Protein AF-A0A2A6E2S0-F1 (afdb_monomer)

Sequence (103 aa):
MSEAFRGKASVKRLQTSVRATAYQKEWFMGLKDRVARGEPLAFVNADVPQEIFRAMDIPYVVNQWWSSVCAAKQMAPYYLGLLNERGYRRDLCRYCSLSLASA

Structure (mmCIF, N/CA/C/O backbone):
data_AF-A0A2A6E2S0-F1
#
_entry.id   AF-A0A2A6E2S0-F1
#
loop_
_atom_site.group_PDB
_atom_site.id
_atom_site.type_symbol
_atom_site.label_atom_id
_atom_site.label_alt_id
_atom_site.label_comp_id
_atom_site.label_asym_id
_atom_site.label_entity_id
_atom_site.label_seq_id
_atom_site.pdbx_PDB_ins_code
_atom_site.Cartn_x
_atom_site.Cartn_y
_atom_site.Cartn_z
_atom_site.occupancy
_atom_site.B_iso_or_equiv
_atom_site.auth_seq_id
_atom_site.auth_comp_id
_atom_site.auth_asym_id
_atom_site.auth_atom_id
_atom_site.pdbx_PDB_model_num
ATOM 1 N N . MET A 1 1 ? 1.023 26.800 -4.501 1.00 39.66 1 MET A N 1
ATOM 2 C CA . MET A 1 1 ? 0.568 25.436 -4.850 1.00 39.66 1 MET A CA 1
ATOM 3 C C . MET A 1 1 ? 1.802 24.651 -5.256 1.00 39.66 1 MET A C 1
ATOM 5 O O . MET A 1 1 ? 2.385 24.989 -6.276 1.00 39.66 1 MET A O 1
ATOM 9 N N . SER A 1 2 ? 2.288 23.734 -4.414 1.00 51.69 2 SER A N 1
ATOM 10 C CA . SER A 1 2 ? 3.505 22.969 -4.717 1.00 51.69 2 SER A CA 1
ATOM 11 C C . SER A 1 2 ? 3.255 22.053 -5.912 1.00 51.69 2 SER A C 1
ATOM 13 O O . SER A 1 2 ? 2.223 21.385 -5.968 1.00 51.69 2 SER A O 1
ATOM 15 N N . GLU A 1 3 ? 4.194 22.011 -6.846 1.00 62.31 3 GLU A N 1
ATOM 16 C CA . GLU A 1 3 ? 4.192 21.067 -7.958 1.00 62.31 3 GLU A CA 1
ATOM 17 C C . GLU A 1 3 ? 4.056 19.629 -7.420 1.00 62.31 3 GLU A C 1
ATOM 19 O O . GLU A 1 3 ? 4.773 19.225 -6.502 1.00 62.31 3 GLU A O 1
ATOM 24 N N . ALA A 1 4 ? 3.077 18.870 -7.921 1.00 71.50 4 ALA A N 1
ATOM 25 C CA . ALA A 1 4 ? 2.841 17.507 -7.456 1.00 71.50 4 ALA A CA 1
ATOM 26 C C . ALA A 1 4 ? 4.025 16.619 -7.864 1.00 71.50 4 ALA A C 1
ATOM 28 O O . ALA A 1 4 ? 4.320 16.481 -9.052 1.00 71.50 4 ALA A O 1
ATOM 29 N N . PHE A 1 5 ? 4.705 16.010 -6.888 1.00 72.19 5 PHE A N 1
ATOM 30 C CA . PHE A 1 5 ? 5.850 15.140 -7.148 1.00 72.19 5 PHE A CA 1
ATOM 31 C C . PHE A 1 5 ? 5.494 14.028 -8.150 1.00 72.19 5 PHE A C 1
ATOM 33 O O . PHE A 1 5 ? 4.490 13.326 -7.997 1.00 72.19 5 PHE A O 1
ATOM 40 N N . ARG A 1 6 ? 6.359 13.819 -9.151 1.00 75.69 6 ARG A N 1
ATOM 41 C CA . ARG A 1 6 ? 6.200 12.762 -10.154 1.00 75.69 6 ARG A CA 1
ATOM 42 C C . ARG A 1 6 ? 7.495 11.977 -10.338 1.00 75.69 6 ARG A C 1
ATOM 44 O O . ARG A 1 6 ? 8.485 12.495 -10.844 1.00 75.69 6 ARG A O 1
ATOM 51 N N . GLY A 1 7 ? 7.461 10.701 -9.960 1.00 80.88 7 GLY A N 1
ATOM 52 C CA . GLY A 1 7 ? 8.590 9.793 -10.138 1.00 80.88 7 GLY A CA 1
ATOM 53 C C . GLY A 1 7 ? 8.821 9.346 -11.589 1.00 80.88 7 GLY A C 1
ATOM 54 O O . GLY A 1 7 ? 7.946 9.459 -12.453 1.00 80.88 7 GLY A O 1
ATOM 55 N N . LYS A 1 8 ? 10.005 8.780 -11.852 1.00 90.69 8 LYS A N 1
ATOM 56 C CA . LYS A 1 8 ? 10.379 8.176 -13.141 1.00 90.69 8 LYS A CA 1
ATOM 57 C C . LYS A 1 8 ? 9.591 6.886 -13.385 1.00 90.69 8 LYS A C 1
ATOM 59 O O . LYS A 1 8 ? 9.490 6.027 -12.511 1.00 90.69 8 LYS A O 1
ATOM 64 N N . ALA A 1 9 ? 9.062 6.722 -14.596 1.00 88.19 9 ALA A N 1
ATOM 65 C CA . ALA A 1 9 ? 8.324 5.520 -14.969 1.00 88.19 9 ALA A CA 1
ATOM 66 C C . ALA A 1 9 ? 9.252 4.300 -15.110 1.00 88.19 9 ALA A C 1
ATOM 68 O O . ALA A 1 9 ? 10.345 4.382 -15.666 1.00 88.19 9 ALA A O 1
ATOM 69 N N . SER A 1 10 ? 8.789 3.142 -14.635 1.00 89.44 10 SER A N 1
ATOM 70 C CA . SER A 1 10 ? 9.486 1.864 -14.812 1.00 89.44 10 SER A CA 1
ATOM 71 C C . SER A 1 10 ? 9.282 1.322 -16.230 1.00 89.44 10 SER A C 1
ATOM 73 O O . SER A 1 10 ? 8.149 1.230 -16.701 1.00 89.44 10 SER A O 1
ATOM 75 N N . VAL A 1 11 ? 10.370 0.889 -16.875 1.00 93.06 11 VAL A N 1
ATOM 76 C CA . VAL A 1 11 ? 10.332 0.182 -18.164 1.00 93.06 11 VAL A CA 1
ATOM 77 C C . VAL A 1 11 ? 10.029 -1.298 -17.923 1.00 93.06 11 VAL A C 1
ATOM 79 O O . VAL A 1 11 ? 10.759 -1.977 -17.199 1.00 93.06 11 VAL A O 1
ATOM 82 N N . LYS A 1 12 ? 8.952 -1.817 -18.524 1.00 94.25 12 LYS A N 1
ATOM 83 C CA . LYS A 1 12 ? 8.578 -3.236 -18.431 1.00 94.25 12 LYS A CA 1
ATOM 84 C C . LYS A 1 12 ? 9.170 -4.001 -19.612 1.00 94.25 12 LYS A C 1
ATOM 86 O O . LYS A 1 12 ? 8.843 -3.703 -20.752 1.00 94.25 12 LYS A O 1
ATOM 91 N N . ARG A 1 13 ? 10.039 -4.977 -19.332 1.00 96.06 13 ARG A N 1
ATOM 92 C CA . ARG A 1 13 ? 10.698 -5.805 -20.363 1.00 96.06 13 ARG A CA 1
ATOM 93 C C . ARG A 1 13 ? 9.996 -7.139 -20.627 1.00 96.06 13 ARG A C 1
ATOM 95 O O . ARG A 1 13 ? 10.200 -7.728 -21.678 1.00 96.06 13 ARG A O 1
ATOM 102 N N . LEU A 1 14 ? 9.179 -7.614 -19.686 1.00 98.06 14 LEU A N 1
ATOM 103 C CA . LEU A 1 14 ? 8.479 -8.897 -19.774 1.00 98.06 14 LEU A CA 1
ATOM 104 C C . LEU A 1 14 ? 6.970 -8.682 -19.897 1.00 98.06 14 LEU A C 1
ATOM 106 O O . LEU A 1 14 ? 6.402 -7.850 -19.183 1.00 98.06 14 LEU A O 1
ATOM 110 N N . GLN A 1 15 ? 6.313 -9.495 -20.727 1.00 97.75 15 GLN A N 1
ATOM 111 C CA . GLN A 1 15 ? 4.853 -9.473 -20.888 1.00 97.75 15 GLN A CA 1
ATOM 112 C C . GLN A 1 15 ? 4.123 -9.741 -19.565 1.00 97.75 15 GLN A C 1
ATOM 114 O O . GLN A 1 15 ? 3.127 -9.088 -19.259 1.00 97.75 15 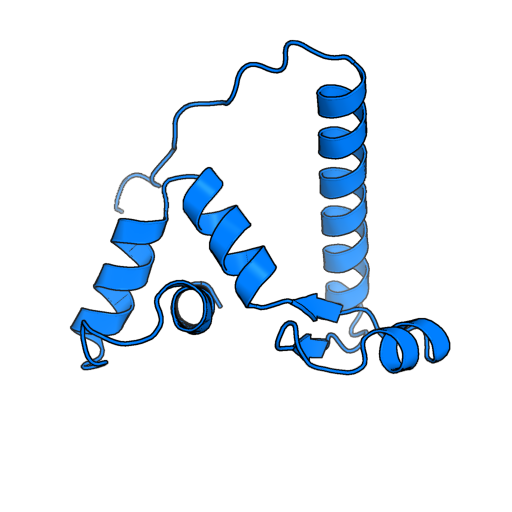GLN A O 1
ATOM 119 N N . THR A 1 16 ? 4.664 -10.623 -18.721 1.00 97.88 16 THR A N 1
ATOM 120 C CA . THR A 1 16 ? 4.123 -10.888 -17.381 1.00 97.88 16 THR A CA 1
ATOM 121 C C . THR A 1 16 ? 4.095 -9.629 -16.517 1.00 97.88 16 THR A C 1
ATOM 123 O O . THR A 1 16 ? 3.096 -9.361 -15.856 1.00 97.88 16 THR A O 1
ATOM 126 N N . SER A 1 17 ? 5.143 -8.797 -16.559 1.00 95.94 17 SER A N 1
ATOM 127 C CA . SER A 1 17 ? 5.181 -7.544 -15.795 1.00 95.94 17 SER A CA 1
ATOM 128 C C . SER A 1 17 ? 4.156 -6.524 -16.298 1.00 95.94 17 SER A C 1
ATOM 130 O O . SER A 1 17 ? 3.617 -5.758 -15.496 1.00 95.94 17 SER A O 1
ATOM 132 N N . VAL A 1 18 ? 3.874 -6.512 -17.606 1.00 96.38 18 VAL A N 1
ATOM 133 C CA . VAL A 1 18 ? 2.823 -5.671 -18.200 1.00 96.38 18 VAL A CA 1
ATOM 134 C C . VAL A 1 18 ? 1.451 -6.119 -17.698 1.00 96.38 18 VAL A C 1
ATOM 136 O O . VAL A 1 18 ? 0.721 -5.306 -17.132 1.00 96.38 18 VAL A O 1
ATOM 139 N N . ARG A 1 19 ? 1.139 -7.417 -17.817 1.00 97.88 19 ARG A N 1
ATOM 140 C CA . ARG A 1 19 ? -0.144 -7.996 -17.383 1.00 97.88 19 ARG A CA 1
ATOM 141 C C . ARG A 1 19 ? -0.384 -7.821 -15.884 1.00 97.88 19 ARG A C 1
ATOM 143 O O . ARG A 1 19 ? -1.447 -7.352 -15.495 1.00 97.88 19 ARG A O 1
ATOM 150 N N . ALA A 1 20 ? 0.619 -8.099 -15.051 1.00 95.62 20 ALA A N 1
ATOM 151 C CA . ALA A 1 20 ? 0.518 -7.916 -13.604 1.00 95.62 20 ALA A CA 1
ATOM 152 C C . ALA A 1 20 ? 0.256 -6.448 -13.221 1.00 95.62 20 ALA A C 1
ATOM 154 O O . ALA A 1 20 ? -0.570 -6.169 -12.356 1.00 95.62 20 ALA A O 1
ATOM 155 N N . THR A 1 21 ? 0.913 -5.496 -13.897 1.00 93.56 21 THR A N 1
ATOM 156 C CA . THR A 1 21 ? 0.681 -4.061 -13.660 1.00 93.56 21 THR A CA 1
ATOM 157 C C . THR A 1 21 ? -0.729 -3.639 -14.084 1.00 93.56 21 THR A C 1
ATOM 159 O O . THR A 1 21 ? -1.340 -2.814 -13.409 1.00 93.56 21 THR A O 1
ATOM 162 N N . ALA A 1 22 ? -1.241 -4.170 -15.200 1.00 96.00 22 ALA A N 1
ATOM 163 C CA . ALA A 1 22 ? -2.597 -3.886 -15.666 1.00 96.00 22 ALA A CA 1
ATOM 164 C C . ALA A 1 22 ? -3.645 -4.402 -14.669 1.00 96.00 22 ALA A C 1
ATOM 166 O O . ALA A 1 22 ? -4.464 -3.614 -14.205 1.00 96.00 22 ALA A O 1
ATOM 167 N N . TYR A 1 23 ? -3.526 -5.666 -14.250 1.00 96.75 23 TYR A N 1
ATOM 168 C CA . TYR A 1 23 ? -4.410 -6.271 -13.252 1.00 96.75 23 TYR A CA 1
ATOM 169 C C . TYR A 1 23 ? -4.413 -5.497 -11.928 1.00 96.75 23 TYR A C 1
ATOM 171 O O . TYR A 1 23 ? -5.468 -5.203 -11.381 1.00 96.75 23 TYR A O 1
ATOM 179 N N . GLN A 1 24 ? -3.240 -5.094 -11.421 1.00 94.06 24 GLN A N 1
ATOM 180 C CA . GLN A 1 24 ? -3.163 -4.299 -10.188 1.00 94.06 24 GLN A CA 1
ATOM 181 C C . GLN A 1 24 ? -3.890 -2.955 -10.311 1.00 94.06 24 GLN A C 1
ATOM 183 O O . GLN A 1 24 ? -4.546 -2.530 -9.364 1.00 94.06 24 GLN A O 1
ATOM 188 N N . LYS A 1 25 ? -3.778 -2.272 -11.459 1.00 94.12 25 LYS A N 1
ATOM 189 C CA . LYS A 1 25 ? -4.485 -1.003 -11.691 1.00 94.12 25 LYS A CA 1
ATOM 190 C C . LYS A 1 25 ? -5.993 -1.207 -11.723 1.00 94.12 25 LYS A C 1
ATOM 192 O O . LYS A 1 25 ? -6.701 -0.462 -11.059 1.00 94.12 25 LYS A O 1
ATOM 197 N N . GLU A 1 26 ? -6.452 -2.204 -12.472 1.00 97.69 26 GLU A N 1
ATOM 198 C CA . GLU A 1 26 ? -7.865 -2.569 -12.559 1.00 97.69 26 GLU A CA 1
ATOM 199 C C . GLU A 1 26 ? -8.430 -2.902 -11.175 1.00 97.69 26 GLU A C 1
ATOM 201 O O . GLU A 1 26 ? -9.424 -2.313 -10.756 1.00 97.69 26 GLU A O 1
ATOM 206 N N . TRP A 1 27 ? -7.726 -3.746 -10.417 1.00 95.88 27 TRP A N 1
ATOM 207 C CA . TRP A 1 27 ? -8.098 -4.106 -9.053 1.00 95.88 27 TRP A CA 1
ATOM 208 C C . TRP A 1 27 ? -8.202 -2.879 -8.135 1.00 95.88 27 TRP A C 1
ATOM 210 O O . TRP A 1 27 ? -9.190 -2.736 -7.422 1.00 95.88 27 TRP A O 1
ATOM 220 N N . PHE A 1 28 ? -7.235 -1.952 -8.181 1.00 94.50 28 PHE A N 1
ATOM 221 C CA . PHE A 1 28 ? -7.282 -0.725 -7.373 1.00 94.50 28 PHE A CA 1
ATOM 222 C C . PHE A 1 28 ? -8.424 0.216 -7.774 1.00 94.50 28 PHE A C 1
ATOM 224 O O . PHE A 1 28 ? -9.009 0.857 -6.903 1.00 94.50 28 PHE A O 1
ATOM 231 N N . MET A 1 29 ? -8.731 0.327 -9.070 1.00 96.44 29 MET A N 1
ATOM 232 C CA . MET A 1 29 ? -9.856 1.139 -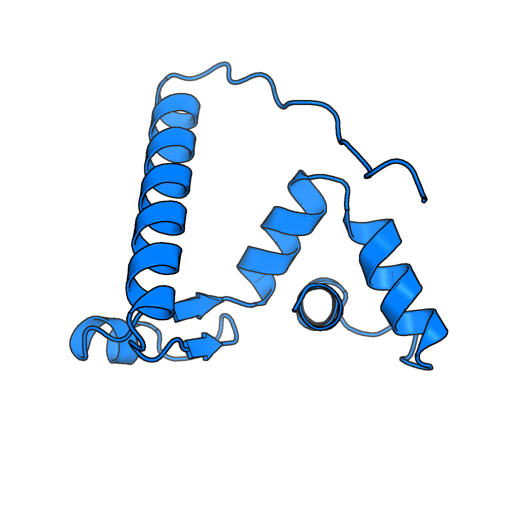9.542 1.00 96.44 29 MET A CA 1
ATOM 233 C C . MET A 1 29 ? -11.183 0.542 -9.070 1.00 96.44 29 MET A C 1
ATOM 235 O O . MET A 1 29 ? -11.974 1.251 -8.456 1.00 96.44 29 MET A O 1
ATOM 239 N N . GLY A 1 30 ? -11.365 -0.772 -9.229 1.00 97.19 30 GLY A N 1
ATOM 240 C CA . GLY A 1 30 ? -12.543 -1.472 -8.719 1.00 97.19 30 GLY A CA 1
ATOM 241 C C . GLY A 1 30 ? -12.680 -1.367 -7.198 1.00 97.19 30 GLY A C 1
ATOM 242 O O . GLY A 1 30 ? -13.768 -1.099 -6.694 1.00 97.19 30 GLY A O 1
ATOM 243 N N . LEU A 1 31 ? -11.575 -1.499 -6.456 1.00 95.81 31 LEU A N 1
ATOM 244 C CA . LEU A 1 31 ? -11.553 -1.299 -5.006 1.00 95.81 31 LEU A CA 1
ATOM 245 C C . LEU A 1 31 ? -12.012 0.112 -4.622 1.00 95.81 31 LEU A C 1
ATOM 247 O O . LEU A 1 31 ? -12.852 0.270 -3.738 1.00 95.81 31 LEU A O 1
ATOM 251 N N . LYS A 1 32 ? -11.471 1.138 -5.286 1.00 95.12 32 LYS A N 1
ATOM 252 C CA . LYS A 1 32 ? -11.849 2.530 -5.034 1.00 95.12 32 LYS A CA 1
ATOM 253 C C . LYS A 1 32 ? -13.348 2.741 -5.253 1.00 95.12 32 LYS A C 1
ATOM 255 O O . LYS A 1 32 ? -13.984 3.396 -4.432 1.00 95.12 32 LYS A O 1
ATOM 260 N N . ASP A 1 33 ? -13.907 2.156 -6.309 1.00 97.56 33 ASP A N 1
ATOM 261 C CA . ASP A 1 33 ? -15.334 2.256 -6.610 1.00 97.56 33 ASP A CA 1
ATOM 262 C C . ASP A 1 33 ? -16.197 1.539 -5.558 1.00 97.56 33 ASP A C 1
ATOM 264 O O . ASP A 1 33 ? -17.221 2.081 -5.150 1.00 97.56 33 ASP A O 1
ATOM 268 N N . ARG A 1 34 ? -15.779 0.358 -5.071 1.00 96.12 34 ARG A N 1
ATOM 269 C CA . ARG A 1 34 ? -16.444 -0.355 -3.957 1.00 96.12 34 ARG A CA 1
ATOM 270 C C . ARG A 1 34 ? -16.528 0.520 -2.707 1.00 96.12 34 ARG A C 1
ATOM 272 O O . ARG A 1 34 ? -17.611 0.741 -2.171 1.00 96.12 34 ARG A O 1
ATOM 279 N N . VAL A 1 35 ? -15.397 1.085 -2.291 1.00 95.69 35 VAL A N 1
ATOM 280 C CA . VAL A 1 35 ? -15.321 1.936 -1.093 1.00 95.69 35 VAL A CA 1
ATOM 281 C C . VAL A 1 35 ? -16.107 3.234 -1.272 1.00 95.69 35 VAL A C 1
ATOM 283 O O . VAL A 1 35 ? -16.796 3.665 -0.352 1.00 95.69 35 VAL A O 1
ATOM 286 N N . ALA A 1 36 ? -16.080 3.838 -2.464 1.00 96.50 36 ALA A N 1
ATOM 287 C CA . ALA A 1 36 ? -16.860 5.041 -2.760 1.00 96.50 36 ALA A CA 1
ATOM 288 C C . ALA A 1 36 ? -18.380 4.814 -2.664 1.00 96.50 36 ALA A C 1
ATOM 290 O O . ALA A 1 36 ? -19.118 5.751 -2.366 1.00 96.50 36 ALA A O 1
ATOM 291 N N . ARG A 1 37 ? -18.852 3.578 -2.876 1.00 97.31 37 ARG A N 1
ATOM 292 C CA . ARG A 1 37 ? -20.255 3.183 -2.660 1.00 97.31 37 ARG A CA 1
ATOM 293 C C . ARG A 1 37 ? -20.597 2.883 -1.195 1.00 97.31 37 ARG A C 1
ATOM 295 O O . ARG A 1 37 ? -21.740 2.543 -0.910 1.00 97.31 37 ARG A O 1
ATOM 302 N N . GLY A 1 38 ? -19.640 3.012 -0.277 1.00 96.38 38 GLY A N 1
ATOM 303 C CA . GLY A 1 38 ? -19.840 2.796 1.156 1.00 96.38 38 GLY A CA 1
ATOM 304 C C . GLY A 1 38 ? -19.529 1.379 1.641 1.00 96.38 38 GLY A C 1
ATOM 305 O O . GLY A 1 38 ? -19.835 1.063 2.788 1.00 96.38 38 GLY A O 1
ATOM 306 N N . GLU A 1 39 ? -18.923 0.522 0.811 1.00 96.75 39 GLU A N 1
ATOM 307 C CA . GLU A 1 39 ? -18.451 -0.786 1.277 1.00 96.75 39 GLU A CA 1
ATOM 308 C C . GLU A 1 39 ? -17.287 -0.626 2.281 1.00 96.75 39 GLU A C 1
ATOM 310 O O . GLU A 1 39 ? -16.432 0.250 2.102 1.00 96.75 39 GLU A O 1
ATOM 315 N N . PRO A 1 40 ? -17.212 -1.467 3.331 1.00 94.31 40 PRO A N 1
ATOM 316 C CA . PRO A 1 40 ? -16.130 -1.404 4.308 1.00 94.31 40 PRO A CA 1
ATOM 317 C C . PRO A 1 40 ? -14.787 -1.805 3.685 1.00 94.31 40 PRO A C 1
ATOM 319 O O . PRO A 1 40 ? -14.711 -2.759 2.917 1.00 94.31 40 PRO A O 1
ATOM 322 N N . LEU A 1 41 ? -13.711 -1.112 4.070 1.00 95.38 41 LEU A N 1
ATOM 323 C CA . LEU A 1 41 ? -12.330 -1.432 3.698 1.00 95.38 41 LEU A CA 1
ATOM 324 C C . LEU A 1 41 ? -11.507 -1.751 4.943 1.00 95.38 41 LEU A C 1
ATOM 326 O O . LEU A 1 41 ? -11.420 -0.934 5.858 1.00 95.38 41 LEU A O 1
ATOM 330 N N . ALA A 1 42 ? -10.831 -2.897 4.938 1.00 95.75 42 ALA A N 1
ATOM 331 C CA . ALA A 1 42 ? -9.857 -3.235 5.964 1.00 95.75 42 ALA A CA 1
ATOM 332 C C . ALA A 1 42 ? -8.444 -2.772 5.556 1.00 95.75 42 ALA A C 1
ATOM 334 O O . ALA A 1 42 ? -7.892 -3.215 4.549 1.00 95.75 42 ALA A O 1
ATOM 335 N N . PHE A 1 43 ? -7.825 -1.900 6.352 1.00 94.12 43 PHE A N 1
ATOM 336 C CA . PHE A 1 43 ? -6.409 -1.553 6.210 1.00 94.12 43 PHE A CA 1
ATOM 337 C C . PHE A 1 43 ? -5.609 -2.286 7.285 1.00 94.12 43 PHE A C 1
ATOM 339 O O . PHE A 1 43 ? -5.814 -2.051 8.474 1.00 94.12 43 PHE A O 1
ATOM 346 N N . VAL A 1 44 ? -4.759 -3.228 6.879 1.00 95.44 44 VAL A N 1
ATOM 347 C CA . VAL A 1 44 ? -4.262 -4.281 7.780 1.00 95.44 44 VAL A CA 1
ATOM 348 C C . VAL A 1 44 ? -2.756 -4.509 7.651 1.00 95.44 44 VAL A C 1
ATOM 350 O O . VAL A 1 44 ? -2.158 -4.113 6.656 1.00 95.44 44 VAL A O 1
ATOM 353 N N . ASN A 1 45 ? -2.137 -5.162 8.637 1.00 94.75 45 ASN A N 1
ATOM 354 C C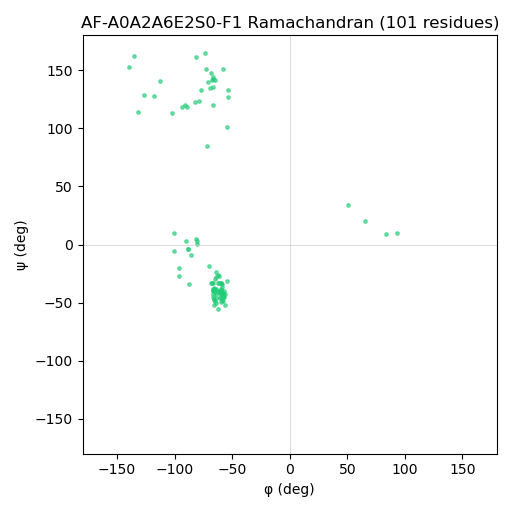A . ASN A 1 45 ? -0.731 -5.578 8.564 1.00 94.75 45 ASN A CA 1
ATOM 355 C C . ASN A 1 45 ? -0.545 -6.891 7.780 1.00 94.75 45 ASN A C 1
ATOM 357 O O . ASN A 1 45 ? -1.480 -7.656 7.590 1.00 94.75 45 ASN A O 1
ATOM 361 N N . ALA A 1 46 ? 0.667 -7.180 7.309 1.00 94.00 46 ALA A N 1
ATOM 362 C CA . ALA A 1 46 ? 0.953 -8.374 6.510 1.00 94.00 46 ALA A CA 1
ATOM 363 C C . ALA A 1 46 ? 0.736 -9.700 7.262 1.00 94.00 46 ALA A C 1
ATOM 365 O O . ALA A 1 46 ? 0.511 -10.723 6.623 1.00 94.00 46 ALA A O 1
ATOM 366 N N . ASP A 1 47 ? 0.808 -9.675 8.590 1.00 94.56 47 ASP A N 1
ATOM 367 C CA . ASP A 1 47 ? 0.689 -10.817 9.497 1.00 94.56 47 ASP A CA 1
ATOM 368 C C . ASP A 1 47 ? -0.753 -11.127 9.926 1.00 94.56 47 ASP A C 1
ATOM 370 O O . ASP A 1 47 ? -0.986 -12.124 10.608 1.00 94.56 47 ASP A O 1
ATOM 374 N N . VAL A 1 48 ? -1.738 -10.318 9.519 1.00 96.12 48 VAL A N 1
ATOM 375 C CA . VAL A 1 48 ? -3.144 -10.645 9.785 1.00 96.12 48 VAL A CA 1
ATOM 376 C C . VAL A 1 48 ? -3.620 -11.812 8.902 1.00 96.12 48 VAL A C 1
ATOM 378 O O . VAL A 1 48 ? -3.143 -11.955 7.772 1.00 96.12 48 VAL A O 1
ATOM 381 N N . PRO A 1 49 ? -4.599 -12.619 9.356 1.00 96.50 49 PRO A N 1
ATOM 382 C CA . PRO A 1 49 ? -5.182 -13.700 8.557 1.00 96.50 49 PRO A CA 1
ATOM 383 C C . PRO A 1 49 ? -6.075 -13.140 7.435 1.00 96.50 49 PRO A C 1
ATOM 385 O O . PRO A 1 49 ? -7.291 -12.990 7.574 1.00 96.50 49 PRO A O 1
ATOM 388 N N . GLN A 1 50 ? -5.455 -12.800 6.307 1.00 96.88 50 GLN A N 1
ATOM 389 C CA . GLN A 1 50 ? -6.085 -12.173 5.138 1.00 96.88 50 GLN A CA 1
ATOM 390 C C . GLN A 1 50 ? -7.180 -13.045 4.503 1.00 96.88 50 GLN A C 1
ATOM 392 O O . GLN A 1 50 ? -8.127 -12.540 3.896 1.00 96.88 50 GLN A O 1
ATOM 397 N N . GLU A 1 51 ? -7.065 -14.358 4.664 1.00 97.56 51 GLU A N 1
ATOM 398 C CA . GLU A 1 51 ? -8.007 -15.365 4.194 1.00 97.56 51 GLU A CA 1
ATOM 399 C C . GLU A 1 51 ? -9.402 -15.166 4.791 1.00 97.56 51 GLU A C 1
ATOM 401 O O . GLU A 1 51 ? -10.386 -15.394 4.093 1.00 97.56 51 GLU A O 1
ATOM 406 N N . ILE A 1 52 ? -9.502 -14.678 6.035 1.00 97.19 52 ILE A N 1
ATOM 407 C CA . ILE A 1 52 ? -10.790 -14.395 6.684 1.00 97.19 52 ILE A CA 1
ATOM 408 C C . ILE A 1 52 ? -11.511 -13.263 5.949 1.00 97.19 52 ILE A C 1
ATOM 410 O O . ILE A 1 52 ? -12.670 -13.414 5.571 1.00 97.19 52 ILE A O 1
ATOM 414 N N . PHE A 1 53 ? -10.817 -12.156 5.669 1.00 96.50 53 PHE A N 1
ATOM 415 C CA . PHE A 1 53 ? -11.395 -11.035 4.921 1.00 96.50 53 PHE A CA 1
ATOM 416 C C . PHE A 1 53 ? -11.830 -11.468 3.520 1.00 96.50 53 PHE A C 1
ATOM 418 O O . PHE A 1 53 ? -12.914 -11.106 3.074 1.00 96.50 53 PHE A O 1
ATOM 425 N N . ARG A 1 54 ? -11.034 -12.318 2.857 1.00 95.19 54 ARG A N 1
ATOM 426 C CA . ARG A 1 54 ? -11.396 -12.887 1.553 1.00 95.19 54 ARG A CA 1
ATOM 427 C C . ARG A 1 54 ? -12.632 -13.787 1.627 1.00 95.19 54 ARG A C 1
ATOM 429 O O . ARG A 1 54 ? -13.482 -13.691 0.750 1.00 95.19 54 ARG A O 1
ATOM 436 N N . ALA A 1 55 ? -12.742 -14.635 2.649 1.00 97.88 55 ALA A N 1
ATOM 437 C CA . ALA A 1 55 ? -13.901 -15.507 2.851 1.00 97.88 55 ALA A CA 1
ATOM 438 C C . ALA A 1 55 ? -15.190 -14.718 3.138 1.00 97.88 55 ALA A C 1
ATOM 440 O O . ALA A 1 55 ? -16.274 -15.165 2.778 1.00 97.88 55 ALA A O 1
ATOM 441 N N . MET A 1 56 ? -15.065 -13.541 3.754 1.00 96.31 56 MET A N 1
ATOM 442 C CA . MET A 1 56 ? -16.177 -12.635 4.057 1.00 96.31 56 MET A CA 1
ATOM 443 C C . MET A 1 56 ? -16.470 -11.614 2.941 1.00 96.31 56 MET A C 1
ATOM 445 O O . MET A 1 56 ? -17.316 -10.748 3.139 1.00 96.31 56 MET A O 1
ATOM 449 N N . ASP A 1 57 ? -15.760 -11.674 1.807 1.00 95.00 57 ASP A N 1
ATOM 450 C CA . ASP A 1 57 ? -15.782 -10.660 0.733 1.00 95.00 57 ASP A CA 1
ATOM 451 C C . ASP A 1 57 ? -15.568 -9.213 1.232 1.00 95.00 57 ASP A C 1
ATOM 453 O O . ASP A 1 57 ? -16.090 -8.237 0.689 1.00 95.00 57 ASP A O 1
ATOM 457 N N . ILE A 1 58 ? -14.751 -9.059 2.276 1.00 95.50 58 ILE A N 1
ATOM 458 C CA . ILE A 1 58 ? -14.309 -7.755 2.762 1.00 95.50 58 ILE A CA 1
ATOM 459 C C . ILE A 1 58 ? -13.030 -7.384 2.005 1.00 95.50 58 ILE A C 1
ATOM 461 O O . ILE A 1 58 ? -12.014 -8.082 2.128 1.00 95.50 58 ILE A O 1
ATOM 465 N N . PRO A 1 59 ? -13.022 -6.286 1.230 1.00 95.75 59 PRO A N 1
ATOM 466 C CA . PRO A 1 59 ? -11.808 -5.841 0.579 1.00 95.75 59 PRO A CA 1
ATOM 467 C C . PRO A 1 59 ? -10.787 -5.369 1.618 1.00 95.75 59 PRO A C 1
ATOM 469 O O . PRO A 1 59 ? -11.131 -4.744 2.625 1.00 95.75 59 PRO A O 1
ATOM 472 N N . TYR A 1 60 ? -9.509 -5.636 1.350 1.00 95.62 60 TYR A N 1
ATOM 473 C CA . TYR A 1 60 ? -8.424 -5.235 2.234 1.00 95.62 60 TYR A CA 1
ATOM 474 C C . TYR A 1 60 ? -7.201 -4.728 1.470 1.00 95.62 60 TYR A C 1
ATOM 476 O O . TYR A 1 60 ? -6.931 -5.129 0.336 1.00 95.62 60 TYR A O 1
ATOM 484 N N . VAL A 1 61 ? -6.434 -3.856 2.121 1.00 95.75 61 VAL A N 1
ATOM 485 C CA . VAL A 1 61 ? -5.111 -3.417 1.671 1.00 95.75 61 VAL A CA 1
ATOM 486 C C . VAL A 1 61 ? -4.124 -3.634 2.806 1.00 95.75 61 VAL A C 1
ATOM 488 O O . VAL A 1 61 ? -4.342 -3.192 3.933 1.00 95.75 61 VAL A O 1
ATOM 491 N N . VAL A 1 62 ? -3.018 -4.304 2.491 1.00 96.00 62 VAL A N 1
ATOM 492 C CA . VAL A 1 62 ? -1.910 -4.476 3.430 1.00 96.00 62 VAL A CA 1
ATOM 493 C C . VAL A 1 62 ? -1.084 -3.191 3.468 1.00 96.00 62 VAL A C 1
ATOM 495 O O . VAL A 1 62 ? -0.587 -2.738 2.433 1.00 96.00 62 VAL A O 1
ATOM 498 N N . ASN A 1 63 ? -0.913 -2.602 4.648 1.00 94.75 63 ASN A N 1
ATOM 499 C CA . ASN A 1 63 ? -0.226 -1.325 4.831 1.00 94.75 63 ASN A CA 1
ATOM 500 C C . ASN A 1 63 ? 1.225 -1.372 4.350 1.00 94.75 63 ASN A C 1
ATOM 502 O O . ASN A 1 63 ? 1.685 -0.437 3.697 1.00 94.75 63 ASN A O 1
ATOM 506 N N . GLN A 1 64 ? 1.935 -2.475 4.591 1.00 95.62 64 GLN A N 1
ATOM 507 C CA . GLN A 1 64 ? 3.297 -2.611 4.102 1.00 95.62 64 GLN A CA 1
ATOM 508 C C . GLN A 1 64 ? 3.341 -2.693 2.570 1.00 95.62 64 GLN A C 1
ATOM 510 O O . GLN A 1 64 ? 4.129 -1.992 1.934 1.00 95.62 64 GLN 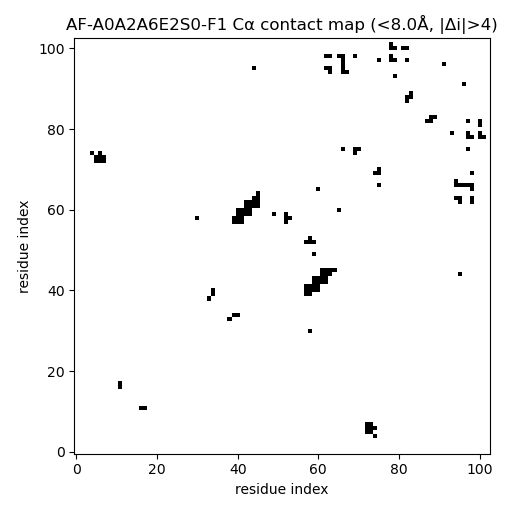A O 1
ATOM 515 N N . TRP A 1 65 ? 2.438 -3.453 1.944 1.00 95.44 65 TRP A N 1
ATOM 516 C CA . TRP A 1 65 ? 2.334 -3.467 0.483 1.00 95.44 65 TRP A CA 1
ATOM 517 C C . TRP A 1 65 ? 2.056 -2.065 -0.076 1.00 95.44 65 TRP A C 1
ATOM 519 O O . TRP A 1 65 ? 2.708 -1.639 -1.032 1.00 95.44 65 TRP A O 1
ATOM 529 N N . TRP A 1 66 ? 1.164 -1.304 0.561 1.00 95.56 66 TRP A N 1
ATOM 530 C CA . TRP A 1 66 ? 0.911 0.088 0.194 1.00 95.56 66 TRP A CA 1
ATOM 531 C C . TRP A 1 66 ? 2.161 0.970 0.337 1.00 95.56 66 TRP A C 1
ATOM 533 O O . TRP A 1 66 ? 2.493 1.723 -0.581 1.00 95.56 66 TRP A O 1
ATOM 543 N N . SER A 1 67 ? 2.939 0.805 1.410 1.00 95.94 67 SER A N 1
ATOM 544 C CA . SER A 1 67 ? 4.232 1.478 1.572 1.00 95.94 67 SER A CA 1
ATOM 545 C C . SER A 1 67 ? 5.201 1.172 0.421 1.00 95.94 67 SER A C 1
ATOM 547 O O . SER A 1 67 ? 5.874 2.084 -0.071 1.00 95.94 67 SER A O 1
ATOM 549 N N . SER A 1 68 ? 5.244 -0.072 -0.077 1.00 94.94 68 SER A N 1
ATOM 550 C CA . SER A 1 68 ? 6.004 -0.421 -1.288 1.00 94.94 68 SER A CA 1
ATOM 551 C C . SER A 1 68 ? 5.477 0.280 -2.538 1.00 94.94 68 SER A C 1
ATOM 553 O O . SER A 1 68 ? 6.282 0.706 -3.366 1.00 94.94 68 SER A O 1
ATOM 555 N N . VAL A 1 69 ? 4.159 0.440 -2.688 1.00 93.44 69 VAL A N 1
ATOM 556 C CA . VAL A 1 69 ? 3.565 1.184 -3.814 1.00 93.44 69 VAL A CA 1
ATOM 557 C C . VAL A 1 69 ? 3.981 2.657 -3.770 1.00 93.44 69 VAL A C 1
ATOM 559 O O . VAL A 1 69 ? 4.428 3.198 -4.786 1.00 93.44 69 VAL A O 1
ATOM 562 N N . CYS A 1 70 ? 3.910 3.302 -2.603 1.00 94.06 70 CYS A N 1
ATOM 563 C CA . CYS A 1 70 ? 4.383 4.675 -2.418 1.00 94.06 70 CYS A CA 1
ATOM 564 C C . CYS 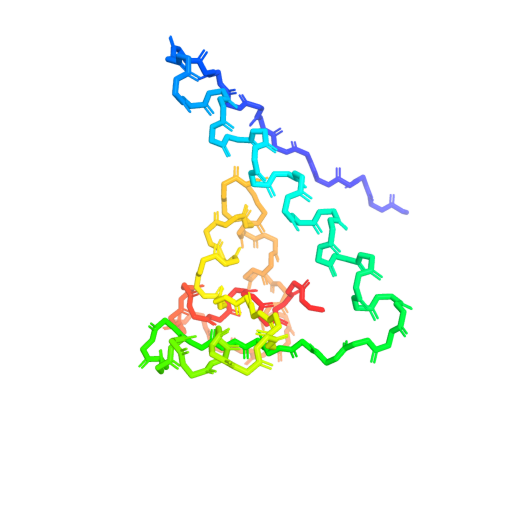A 1 70 ? 5.884 4.804 -2.720 1.00 94.06 70 CYS A C 1
ATOM 566 O O . CYS A 1 70 ? 6.301 5.716 -3.440 1.00 94.06 70 CYS A O 1
ATOM 568 N N . ALA A 1 71 ? 6.703 3.873 -2.227 1.00 94.25 71 ALA A N 1
ATOM 569 C CA . ALA A 1 71 ? 8.140 3.856 -2.486 1.00 94.25 71 ALA A CA 1
ATOM 570 C C . ALA A 1 71 ? 8.469 3.627 -3.971 1.00 94.25 71 ALA A C 1
ATOM 572 O O . ALA A 1 71 ? 9.325 4.320 -4.519 1.00 94.25 71 ALA A O 1
ATOM 573 N N . ALA A 1 72 ? 7.748 2.736 -4.658 1.00 92.94 72 ALA A N 1
ATOM 574 C CA . ALA A 1 72 ? 7.897 2.498 -6.096 1.00 92.94 72 ALA A CA 1
ATOM 575 C C . ALA A 1 72 ? 7.517 3.727 -6.936 1.00 92.94 72 ALA A C 1
ATOM 577 O O . ALA A 1 72 ? 8.062 3.938 -8.019 1.00 92.94 72 ALA A O 1
ATOM 578 N N . LYS A 1 73 ? 6.613 4.570 -6.423 1.00 91.94 73 LYS A N 1
ATOM 579 C CA . LYS A 1 73 ? 6.297 5.890 -6.985 1.00 91.94 73 LYS A CA 1
ATOM 580 C C . LYS A 1 73 ? 7.300 6.974 -6.599 1.00 91.94 73 LYS A C 1
ATOM 582 O O . LYS A 1 73 ? 7.103 8.110 -7.002 1.00 91.94 73 LYS A O 1
ATOM 587 N N . GLN A 1 74 ? 8.359 6.628 -5.867 1.00 94.50 74 GLN A N 1
ATOM 588 C CA . GLN A 1 74 ? 9.401 7.526 -5.363 1.00 94.50 74 GLN A CA 1
ATOM 589 C C . GLN A 1 74 ? 8.898 8.557 -4.332 1.00 94.50 74 GLN A C 1
ATOM 591 O O . GLN A 1 74 ? 9.577 9.538 -4.057 1.00 94.50 74 GLN A O 1
ATOM 596 N N . MET A 1 75 ? 7.748 8.297 -3.700 1.00 94.69 75 MET A N 1
ATOM 597 C CA . MET A 1 75 ? 7.114 9.187 -2.715 1.00 94.69 75 MET A CA 1
ATOM 598 C C . MET A 1 75 ? 7.576 8.951 -1.269 1.00 94.69 75 MET A C 1
ATOM 600 O O . MET A 1 75 ? 7.154 9.663 -0.361 1.00 94.69 75 MET A O 1
ATOM 604 N N . ALA A 1 76 ? 8.418 7.944 -1.018 1.00 94.62 76 ALA A N 1
ATOM 605 C CA . ALA A 1 76 ? 8.816 7.588 0.345 1.00 94.62 76 ALA A CA 1
ATOM 606 C C . ALA A 1 76 ? 9.474 8.743 1.129 1.00 94.62 76 ALA A C 1
ATOM 608 O O . ALA A 1 76 ? 9.063 8.957 2.269 1.00 94.62 76 ALA A O 1
ATOM 609 N N . PRO A 1 77 ? 10.424 9.524 0.569 1.00 93.88 77 PRO A N 1
ATOM 610 C CA . PRO A 1 77 ? 11.023 10.642 1.302 1.00 93.88 77 PRO A CA 1
ATOM 611 C C . PRO A 1 77 ? 9.996 11.695 1.727 1.00 93.88 77 PRO A C 1
ATOM 613 O O . PRO A 1 77 ? 10.072 12.196 2.844 1.00 93.88 77 PRO A O 1
ATOM 616 N N . TYR A 1 78 ? 9.013 11.976 0.866 1.00 93.69 78 TYR A N 1
ATOM 617 C CA . TYR A 1 78 ? 7.941 12.928 1.147 1.00 93.69 78 TYR A CA 1
ATOM 618 C C . TYR A 1 78 ? 7.087 12.476 2.339 1.00 93.69 78 TYR A C 1
ATOM 620 O O . TYR A 1 78 ? 6.999 13.185 3.338 1.00 93.69 78 TYR A O 1
ATOM 628 N N .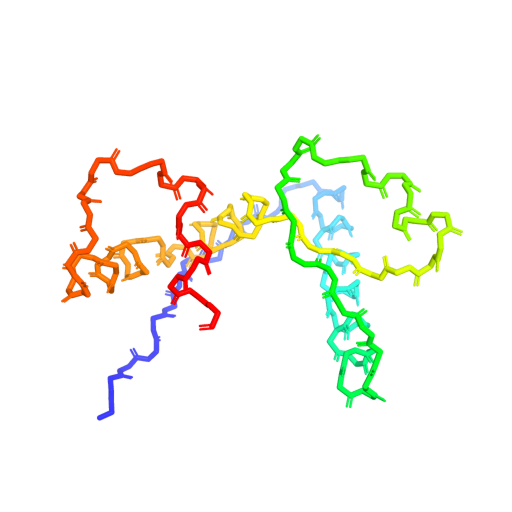 TYR A 1 79 ? 6.526 11.263 2.289 1.00 95.00 79 TYR A N 1
ATOM 629 C CA . TYR A 1 79 ? 5.660 10.764 3.364 1.00 95.00 79 TYR A CA 1
ATOM 630 C C . TYR A 1 79 ? 6.407 10.555 4.687 1.00 95.00 79 TYR A C 1
ATOM 632 O O . TYR A 1 79 ? 5.878 10.870 5.749 1.00 95.00 79 TYR A O 1
ATOM 640 N N . LEU A 1 80 ? 7.654 10.077 4.644 1.00 95.31 80 LEU A N 1
ATOM 641 C CA . LEU A 1 80 ? 8.481 9.960 5.849 1.00 95.31 80 LEU A CA 1
ATOM 642 C C . LEU A 1 80 ? 8.833 11.338 6.438 1.00 95.31 80 LEU A C 1
ATOM 644 O O . LEU A 1 80 ? 8.919 11.470 7.657 1.00 95.31 80 LEU A O 1
ATOM 648 N N . GLY A 1 81 ? 9.002 12.364 5.597 1.00 95.00 81 GLY A N 1
ATOM 649 C CA . GLY A 1 81 ? 9.148 13.756 6.027 1.00 95.00 81 GLY A CA 1
ATOM 650 C C . GLY A 1 81 ? 7.930 14.242 6.812 1.00 95.00 81 GLY A C 1
ATOM 651 O O . GLY A 1 81 ? 8.086 14.699 7.942 1.00 95.00 81 GLY A O 1
ATOM 652 N N . LEU A 1 82 ? 6.724 14.015 6.278 1.00 95.38 82 LEU A N 1
ATOM 653 C CA . LEU A 1 82 ? 5.466 14.373 6.946 1.00 95.38 82 LEU A CA 1
ATOM 654 C C . LEU A 1 82 ? 5.291 13.696 8.314 1.00 95.38 82 LEU A C 1
ATOM 656 O O . LEU A 1 82 ? 4.690 14.277 9.217 1.00 95.38 82 LEU A O 1
ATOM 660 N N . LEU A 1 83 ? 5.785 12.466 8.491 1.00 95.44 83 LEU A N 1
ATOM 661 C CA . LEU A 1 83 ? 5.778 11.807 9.803 1.00 95.44 83 LEU A CA 1
ATOM 662 C C . LEU A 1 83 ? 6.707 12.527 10.787 1.00 95.44 83 LEU A C 1
ATOM 664 O O . LEU A 1 83 ? 6.313 12.802 11.918 1.00 95.44 83 LEU A O 1
ATOM 668 N N . ASN A 1 84 ? 7.918 12.875 10.355 1.00 95.56 84 ASN A N 1
ATOM 669 C CA . ASN A 1 84 ? 8.879 13.573 11.208 1.00 95.56 84 ASN A CA 1
ATOM 670 C C . ASN A 1 84 ? 8.381 14.972 11.605 1.00 95.56 84 ASN A C 1
ATOM 672 O O . ASN A 1 84 ? 8.550 15.371 12.753 1.00 95.56 84 ASN A O 1
ATOM 676 N N . GLU A 1 85 ? 7.742 15.696 10.682 1.00 95.94 85 GLU A N 1
ATOM 677 C CA . GLU A 1 85 ? 7.115 17.001 10.947 1.00 95.94 85 GLU A CA 1
ATOM 678 C C . GLU A 1 85 ? 5.989 16.904 11.983 1.00 95.94 85 GLU A C 1
ATOM 680 O O . GLU A 1 85 ? 5.808 17.808 12.793 1.00 95.94 85 GLU A O 1
ATOM 685 N N . ARG A 1 86 ? 5.271 15.774 12.013 1.00 95.5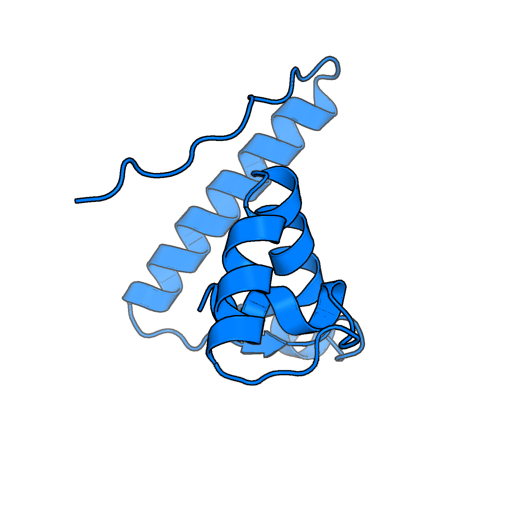0 86 ARG A N 1
ATOM 686 C CA . ARG A 1 86 ? 4.249 15.468 13.025 1.00 95.50 86 ARG A CA 1
ATOM 687 C C . ARG A 1 86 ? 4.819 14.935 14.347 1.00 95.50 86 ARG A C 1
ATOM 689 O O . ARG A 1 86 ? 4.048 14.558 15.223 1.00 95.50 86 ARG A O 1
ATOM 696 N N . GLY A 1 87 ? 6.143 14.892 14.504 1.00 97.00 87 GLY A N 1
ATOM 697 C CA . GLY A 1 87 ? 6.808 14.474 15.742 1.00 97.00 87 GLY A CA 1
ATOM 698 C C . GLY A 1 87 ? 6.978 12.961 15.910 1.00 97.00 87 GLY A C 1
ATOM 699 O O . GLY A 1 87 ? 7.399 12.511 16.976 1.00 97.00 87 GLY A O 1
ATOM 700 N N . TYR A 1 88 ? 6.693 12.156 1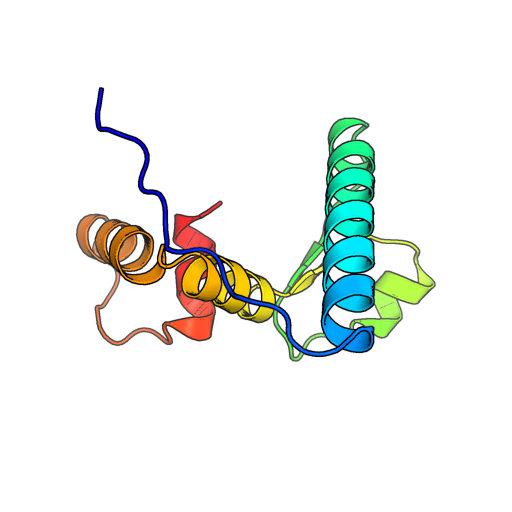4.880 1.00 96.50 88 TYR A N 1
ATOM 701 C CA . TYR A 1 88 ? 6.999 10.726 14.922 1.00 96.50 88 TYR A CA 1
ATOM 702 C C . TYR A 1 88 ? 8.516 10.489 14.893 1.00 96.50 88 TYR A C 1
ATOM 704 O O . TYR A 1 88 ? 9.280 11.231 14.269 1.00 96.50 88 TYR A O 1
ATOM 712 N N . ARG A 1 89 ? 8.969 9.419 15.559 1.00 95.38 89 ARG A N 1
ATOM 713 C CA . ARG A 1 89 ? 10.392 9.061 15.600 1.00 95.38 89 ARG A CA 1
ATOM 714 C C . ARG A 1 89 ? 10.919 8.681 14.210 1.00 95.38 89 ARG A C 1
ATOM 716 O O . ARG A 1 89 ? 10.274 7.957 13.453 1.00 95.38 89 ARG A O 1
ATOM 723 N N . ARG A 1 90 ? 12.155 9.092 13.917 1.00 93.62 90 ARG A N 1
ATOM 724 C CA . ARG A 1 90 ? 12.833 8.832 12.630 1.00 93.62 90 ARG A CA 1
ATOM 725 C C . ARG A 1 90 ? 13.229 7.368 12.413 1.00 93.62 90 ARG A C 1
ATOM 727 O O . ARG A 1 90 ? 13.517 6.974 11.282 1.00 93.62 90 ARG A O 1
ATOM 734 N N . ASP A 1 91 ? 13.282 6.589 13.488 1.00 94.38 91 ASP A N 1
ATOM 735 C CA . ASP A 1 91 ? 13.705 5.187 13.517 1.00 94.38 91 ASP A CA 1
ATOM 736 C C . ASP A 1 91 ? 12.531 4.197 13.562 1.00 94.38 91 ASP A C 1
ATOM 738 O O . ASP A 1 91 ? 12.738 2.998 13.735 1.00 94.38 91 ASP A O 1
ATOM 742 N N . LEU A 1 92 ? 11.296 4.673 13.359 1.00 93.94 92 LEU A N 1
ATOM 743 C CA . LEU A 1 92 ? 10.156 3.786 13.153 1.00 93.94 92 LEU A CA 1
ATOM 744 C C . LEU A 1 92 ? 10.389 2.870 11.945 1.00 93.94 92 LEU A C 1
ATOM 746 O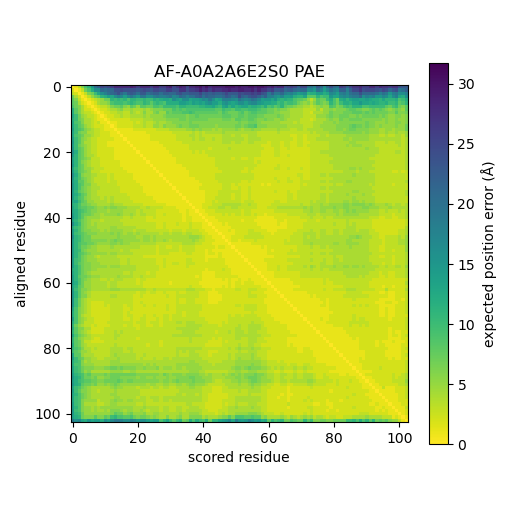 O . LEU A 1 92 ? 11.029 3.253 10.959 1.00 93.94 92 LEU A O 1
ATOM 750 N N . CYS A 1 93 ? 9.790 1.677 11.992 1.00 94.44 93 CYS A N 1
ATOM 751 C CA . CYS A 1 93 ? 9.723 0.774 10.846 1.00 94.44 93 CYS A CA 1
ATOM 752 C C . CYS A 1 93 ? 9.117 1.512 9.643 1.00 94.44 93 CYS A C 1
ATOM 754 O O . CYS A 1 93 ? 7.901 1.650 9.542 1.00 94.44 93 CYS A O 1
ATOM 756 N N . ARG A 1 94 ? 9.958 1.955 8.701 1.00 94.12 94 ARG A N 1
ATOM 757 C CA . ARG A 1 94 ? 9.525 2.737 7.530 1.00 94.12 94 ARG A CA 1
ATOM 758 C C . ARG A 1 94 ? 8.522 1.978 6.670 1.00 94.12 94 ARG A C 1
ATOM 760 O O . ARG A 1 94 ? 7.634 2.582 6.086 1.00 94.12 94 ARG A O 1
ATOM 767 N N . TYR A 1 95 ? 8.653 0.655 6.611 1.00 94.06 95 TYR A N 1
ATOM 768 C CA . TYR A 1 95 ? 7.734 -0.195 5.862 1.00 94.06 95 TYR A CA 1
ATOM 769 C C . TYR A 1 95 ? 6.332 -0.226 6.489 1.00 94.06 95 TYR A C 1
ATOM 771 O O . TYR A 1 95 ? 5.332 -0.276 5.779 1.00 94.06 95 TYR A O 1
ATOM 779 N N . CYS A 1 96 ? 6.270 -0.124 7.815 1.00 93.75 96 CYS A N 1
ATOM 780 C CA . CYS A 1 96 ? 5.050 -0.179 8.607 1.00 93.75 96 CYS A CA 1
ATOM 781 C C . CYS A 1 96 ? 4.392 1.202 8.766 1.00 93.75 96 CYS A C 1
ATOM 783 O O . CYS A 1 96 ? 3.172 1.299 8.849 1.00 93.75 96 CYS A O 1
ATOM 785 N N . SER A 1 97 ? 5.198 2.268 8.843 1.00 93.75 97 SER A N 1
ATOM 786 C CA . SER A 1 97 ? 4.734 3.610 9.200 1.00 93.75 97 SER A CA 1
ATOM 787 C C . SER A 1 97 ? 4.444 4.513 8.007 1.00 93.75 97 SER A C 1
ATOM 789 O O . SER A 1 97 ? 3.609 5.401 8.132 1.00 93.75 97 SER A O 1
ATOM 791 N N . LEU A 1 98 ? 5.089 4.312 6.851 1.00 95.44 98 LEU A N 1
ATOM 792 C CA . LEU A 1 98 ? 4.958 5.217 5.701 1.00 95.44 98 LEU A CA 1
ATOM 793 C C . LEU A 1 98 ? 3.498 5.386 5.269 1.00 95.44 98 LEU A C 1
ATOM 795 O O . LEU A 1 98 ? 3.057 6.513 5.046 1.00 95.44 98 LEU A O 1
ATOM 799 N N . SER A 1 99 ? 2.737 4.291 5.227 1.00 93.56 99 SER A N 1
ATOM 800 C CA . SER A 1 99 ? 1.318 4.308 4.877 1.00 93.56 99 SER A CA 1
ATOM 801 C C . SER A 1 99 ? 0.477 5.265 5.726 1.00 93.56 99 SER A C 1
ATOM 803 O O . SER A 1 99 ? -0.477 5.840 5.209 1.00 93.56 99 SER A O 1
ATOM 805 N N . LEU A 1 100 ? 0.843 5.480 6.996 1.00 93.06 100 LEU A N 1
ATOM 806 C CA . LEU A 1 100 ? 0.120 6.363 7.916 1.00 93.06 100 LEU A CA 1
ATOM 807 C C . LEU A 1 100 ? 0.107 7.821 7.438 1.00 93.06 100 LEU A C 1
ATOM 809 O O . LEU A 1 100 ? -0.867 8.525 7.659 1.00 93.06 100 LEU A O 1
ATOM 813 N N . ALA A 1 101 ? 1.168 8.277 6.767 1.00 92.81 101 ALA A N 1
ATOM 814 C CA . ALA A 1 101 ? 1.235 9.634 6.219 1.00 92.81 101 ALA A CA 1
ATOM 815 C C . ALA A 1 101 ? 0.598 9.775 4.829 1.00 92.81 101 ALA A C 1
ATOM 817 O O . ALA A 1 101 ? 0.497 10.891 4.323 1.00 92.81 101 ALA A O 1
ATOM 818 N N . SER A 1 102 ? 0.232 8.659 4.197 1.00 87.00 102 SER A N 1
ATOM 819 C CA . SER A 1 102 ? -0.380 8.631 2.863 1.00 87.00 102 SER A CA 1
ATOM 820 C C . SER A 1 102 ? -1.899 8.457 2.876 1.00 87.00 102 SER A C 1
ATOM 822 O O . SER A 1 102 ? -2.500 8.471 1.801 1.00 87.00 102 SER A O 1
ATOM 824 N N . ALA A 1 103 ? -2.467 8.238 4.065 1.00 68.00 103 ALA A N 1
ATOM 825 C CA . ALA A 1 103 ? -3.900 8.154 4.315 1.00 68.00 103 ALA A CA 1
ATOM 826 C C . ALA A 1 103 ? -4.530 9.549 4.429 1.00 68.00 103 ALA A C 1
ATOM 828 O O . ALA A 1 103 ? -3.826 10.482 4.887 1.00 68.00 103 ALA A O 1
#

Foldseek 3Di:
DDDDDFDDDDDDPDPVVVVVVVVVVVVVVVVVVCVVVPADEAEAAPPDPVVVCVVVVHHYDHQLVVLVVCVVRVNLVVQLVVCVVVVHDNPPPSSNCSSVSVD

Solvent-accessible surface area (backbone atoms only — not comparable to full-atom values): 6181 Å² total; per-residue (Å²): 133,82,81,79,88,77,54,80,82,83,84,73,89,48,71,66,59,48,52,53,51,50,51,53,51,53,52,52,52,53,48,50,53,46,43,74,75,68,46,74,72,45,81,39,60,84,87,54,74,59,64,56,37,58,75,69,73,41,53,71,46,41,35,42,61,48,22,50,54,41,41,71,47,62,42,45,68,58,30,49,46,56,36,46,75,74,69,45,69,90,82,55,61,60,52,69,48,32,35,68,56,73,105

pLDDT: mean 92.77, std 8.92, range [39.66, 98.06]

Radius of gyration: 15.64 Å; Cα contacts (8 Å, |Δi|>4): 79; chains: 1; bounding box: 34×41×37 Å

Organism: NCBI:txid1906605

Mean predicted aligned error: 4.2 Å

Nearest PDB structures (foldseek):
  3o3o-assembly1_A  TM=9.026E-01  e=3.203E-02  Clostridioides difficile
  5xtq-assembly2_B  TM=4.495E-01  e=4.643E+00  Autographa californica nucleopolyhedrovirus
  5xto-assembly1_B  TM=3.866E-01  e=6.470E+00  Autographa californica nucleopolyhedrovirus

Secondary structure (DSSP, 8-state):
-PPPP-PPPPPP-SHHHHHHHHHHHHHHHHHHHHHHTT---EEE-TTS-HHHHHHTT--EEEHHHHHHHHHHTT-HHHHHHHHHHTT--TTS-HHHHGGGGT-